Protein AF-A0A8C9B1U2-F1 (afdb_monomer_lite)

Radius of gyration: 25.76 Å; chains: 1; bounding box: 48×41×63 Å

InterPro domains:
  IPR001770 G-protein, gamma subunit [PR00321] (7-22)
  IPR001770 G-protein, gamma subunit [PR00321] (23-37)
  IPR001770 G-protein, gamma subunit [PR00321] (43-60)
  IPR001770 G-protein, gamma subunit [PTHR13809] (10-63)
  IPR015898 G-protein, gamma subunit-like domain [PF00631] (11-63)
  IPR015898 G-protein, gamma subunit-like domain [PS50058] (7-65)
  IPR015898 G-protein, gamma subunit-like domain [SM00224] (4-65)
  IPR015898 G-protein, gamma subunit-like domain [SM01224] (1-65)
  IPR015898 G-protein, gamma subunit-like domain [cd00068] (7-60)
  IPR036284 G-protein gamma-like domain superfamily [G3DSA:4.10.260.10] (5-64)
  IPR036284 G-protein gamma-like domain superfamily [SSF48670] (8-59)

Foldseek 3Di:
DDDDDDPVRVVVVVVVVVPDDDDDPVVVVVVVVVVCVVCQCVDCVNVPDDLVPDPPHDDPPDDDD

pLDDT: mean 88.32, std 12.13, range [49.69, 98.5]

Sequence (65 aa):
SRGPKSISAVVQQLQLEAGLNWVKVSQAAADLKQFCLQNALHDPLLTGVSLSTNLFRPQKVCSFS

Structure (mmCIF, N/CA/C/O backbone):
data_AF-A0A8C9B1U2-F1
#
_entry.id   AF-A0A8C9B1U2-F1
#
loop_
_atom_site.group_PDB
_atom_site.id
_atom_site.type_symbol
_atom_site.label_atom_id
_atom_site.label_alt_id
_atom_site.label_comp_id
_atom_site.label_asym_id
_atom_site.label_entity_id
_atom_site.label_seq_id
_atom_site.pdbx_PDB_ins_code
_atom_site.Cartn_x
_atom_site.Cartn_y
_atom_site.Cartn_z
_atom_site.occupancy
_atom_site.B_iso_or_equiv
_atom_site.auth_seq_id
_atom_site.auth_comp_id
_atom_site.auth_asym_id
_atom_site.auth_atom_id
_atom_site.pdbx_PDB_model_num
ATOM 1 N N . SER A 1 1 ? -5.440 -22.353 28.376 1.00 59.53 1 SER A N 1
ATOM 2 C CA . SER A 1 1 ? -6.497 -21.788 27.514 1.00 59.53 1 SER A CA 1
ATOM 3 C C . SER A 1 1 ? -6.694 -20.335 27.910 1.00 59.53 1 SER A C 1
ATOM 5 O O . SER A 1 1 ? -6.907 -20.087 29.091 1.00 59.53 1 SER A O 1
ATOM 7 N N . ARG A 1 2 ? -6.496 -19.364 27.008 1.00 71.75 2 ARG A N 1
ATOM 8 C CA . ARG A 1 2 ? -6.654 -17.940 27.354 1.00 71.75 2 ARG A CA 1
ATOM 9 C C . ARG A 1 2 ? -8.156 -17.659 27.470 1.00 71.75 2 ARG A C 1
ATOM 11 O O . ARG A 1 2 ? -8.861 -17.766 26.474 1.00 71.75 2 ARG A O 1
ATOM 18 N N . GLY A 1 3 ? -8.630 -17.379 28.684 1.00 78.88 3 GLY A N 1
ATOM 19 C CA . GLY A 1 3 ? -10.032 -17.046 28.946 1.00 78.88 3 GLY A CA 1
ATOM 20 C C . GLY A 1 3 ? -10.477 -15.760 28.234 1.00 78.88 3 GLY A C 1
ATOM 21 O O . GLY A 1 3 ? -9.631 -15.023 27.711 1.00 78.88 3 GLY A O 1
ATOM 22 N N . PRO A 1 4 ? -11.793 -15.484 28.193 1.00 82.38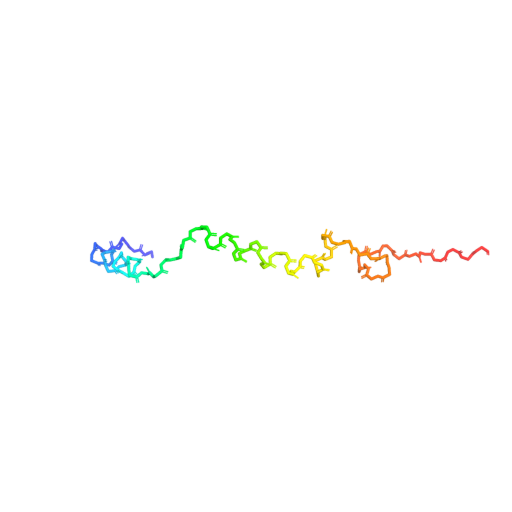 4 PRO A N 1
ATOM 23 C CA . PRO A 1 4 ? -12.320 -14.277 27.568 1.00 82.38 4 PRO A CA 1
ATOM 24 C C . PRO A 1 4 ? -11.709 -13.031 28.214 1.00 82.38 4 PRO A C 1
ATOM 26 O O . PRO A 1 4 ? -11.584 -12.941 29.437 1.00 82.38 4 PRO A O 1
ATOM 29 N N . LYS A 1 5 ? -11.298 -12.073 27.378 1.00 85.50 5 LYS A N 1
ATOM 30 C CA . LYS A 1 5 ? -10.771 -10.791 27.852 1.00 85.50 5 LYS A CA 1
ATOM 31 C C . LYS A 1 5 ? -11.877 -10.057 28.610 1.00 85.50 5 LYS A C 1
ATOM 33 O O . LYS A 1 5 ? -13.013 -10.008 28.141 1.00 85.50 5 LYS A O 1
ATOM 38 N N . SER A 1 6 ? -11.542 -9.472 29.759 1.00 94.12 6 SER A N 1
ATOM 39 C CA . SER A 1 6 ? -12.474 -8.593 30.461 1.00 94.12 6 SER A CA 1
ATOM 40 C C . SER A 1 6 ? -12.803 -7.381 29.590 1.00 94.12 6 SER A C 1
ATOM 42 O O . SER A 1 6 ? -11.981 -6.922 28.794 1.00 94.12 6 SER A O 1
ATOM 44 N N . ILE A 1 7 ? -13.994 -6.818 29.785 1.00 93.88 7 ILE A N 1
ATOM 45 C CA . ILE A 1 7 ? -14.413 -5.593 29.092 1.00 93.88 7 ILE A CA 1
ATOM 46 C C . ILE A 1 7 ? -13.408 -4.460 29.347 1.00 93.88 7 ILE A C 1
ATOM 48 O O . ILE A 1 7 ? -13.055 -3.739 28.421 1.00 93.88 7 ILE A O 1
ATOM 52 N N . SER A 1 8 ? -12.865 -4.352 30.565 1.00 95.31 8 SER A N 1
ATOM 53 C CA . SER A 1 8 ? -11.834 -3.360 30.898 1.00 95.31 8 SER A CA 1
ATOM 54 C C . SER A 1 8 ? -10.568 -3.502 30.047 1.00 95.31 8 SER A C 1
ATOM 56 O O . SER A 1 8 ? -10.043 -2.500 29.567 1.00 95.31 8 SER A O 1
ATOM 58 N N . ALA A 1 9 ? -10.111 -4.733 29.798 1.00 95.38 9 ALA A N 1
ATOM 59 C CA . ALA A 1 9 ? -8.953 -4.988 28.947 1.00 95.38 9 ALA A CA 1
ATOM 60 C C . ALA A 1 9 ? -9.233 -4.638 27.476 1.00 95.38 9 ALA A C 1
ATOM 62 O O . ALA A 1 9 ? -8.343 -4.168 26.772 1.00 95.38 9 ALA A O 1
ATOM 63 N N . VAL A 1 10 ? -10.470 -4.837 27.006 1.00 96.31 10 VAL A N 1
ATOM 64 C CA . VAL A 1 10 ? -10.885 -4.433 25.653 1.00 96.31 10 VAL A CA 1
ATOM 65 C C . V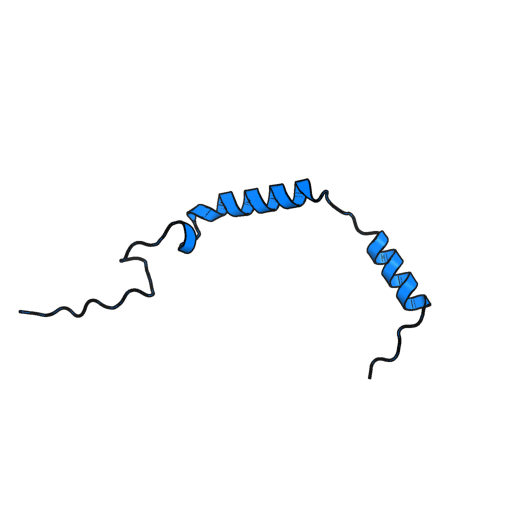AL A 1 10 ? -10.940 -2.908 25.528 1.00 96.31 10 VAL A C 1
ATOM 67 O O . VAL A 1 10 ? -10.433 -2.367 24.553 1.00 96.31 10 VAL A O 1
ATOM 70 N N . VAL A 1 11 ? -11.483 -2.201 26.523 1.00 97.19 11 VAL A N 1
ATOM 71 C CA . VAL A 1 11 ? -11.546 -0.728 26.519 1.00 97.19 11 VAL A CA 1
ATOM 72 C C . VAL A 1 11 ? -10.148 -0.110 26.489 1.00 97.19 11 VAL A C 1
ATOM 74 O O . VAL A 1 11 ? -9.903 0.787 25.687 1.00 97.19 11 VAL A O 1
ATOM 77 N N . GLN A 1 12 ? -9.218 -0.616 27.305 1.00 97.44 12 GLN A N 1
ATOM 78 C CA . GLN A 1 12 ? -7.827 -0.146 27.300 1.00 97.44 12 GLN A CA 1
ATOM 79 C C . GLN A 1 12 ? -7.153 -0.353 25.937 1.00 97.44 12 GLN A C 1
ATOM 81 O O . GLN A 1 12 ? -6.454 0.535 25.453 1.00 97.44 12 GLN A O 1
ATOM 86 N N . GLN A 1 13 ? -7.404 -1.494 25.288 1.00 96.88 13 GLN A N 1
ATOM 87 C CA . GLN A 1 13 ? -6.891 -1.766 23.946 1.00 96.88 13 GLN A CA 1
ATOM 88 C C . GLN A 1 13 ? -7.453 -0.784 22.907 1.00 96.88 13 GLN A C 1
ATOM 90 O O . GLN A 1 13 ? -6.701 -0.240 22.105 1.00 96.88 13 GLN A O 1
ATOM 95 N N . LEU A 1 14 ? -8.761 -0.520 22.941 1.00 97.38 14 LEU A N 1
ATOM 96 C CA . LEU A 1 14 ? -9.400 0.409 22.006 1.00 97.38 14 LEU A CA 1
ATOM 97 C C . LEU A 1 14 ? -8.897 1.846 22.182 1.00 97.38 14 LEU A C 1
ATOM 99 O O . LEU A 1 14 ? -8.710 2.551 21.196 1.00 97.38 14 LEU A O 1
ATOM 103 N N . GLN A 1 15 ? -8.647 2.278 23.420 1.00 97.81 15 GLN A N 1
ATOM 104 C CA . GLN A 1 15 ? -8.065 3.594 23.695 1.00 97.81 15 GLN A CA 1
ATOM 105 C C . GLN A 1 15 ? -6.661 3.733 23.094 1.00 97.81 15 GLN A C 1
ATOM 107 O O . GLN A 1 15 ? -6.340 4.783 22.539 1.00 97.81 15 GLN A O 1
ATOM 112 N N . LEU A 1 16 ? -5.846 2.674 23.159 1.00 96.62 16 LEU A N 1
ATOM 113 C CA . LEU A 1 16 ? -4.530 2.643 22.522 1.00 96.62 16 LEU A CA 1
ATOM 114 C C . LEU A 1 16 ? -4.641 2.741 20.992 1.00 96.62 16 LEU A C 1
ATOM 116 O O . LEU A 1 16 ? -3.945 3.546 20.381 1.00 96.62 16 LEU A O 1
ATOM 120 N N . GLU A 1 17 ? -5.523 1.951 20.377 1.00 95.94 17 GLU A N 1
ATOM 121 C CA . GLU A 1 17 ? -5.717 1.936 18.919 1.00 95.94 17 GLU A CA 1
ATOM 122 C C . GLU A 1 17 ? -6.296 3.257 18.389 1.00 95.94 17 GLU A C 1
ATOM 124 O O . GLU A 1 17 ? -5.882 3.742 17.335 1.00 95.94 17 GLU A O 1
ATOM 129 N N . ALA A 1 18 ? -7.204 3.883 19.142 1.00 96.56 18 ALA A N 1
ATOM 130 C CA . ALA A 1 18 ? -7.754 5.196 18.815 1.00 96.56 18 ALA A CA 1
ATOM 131 C C . ALA A 1 18 ? -6.708 6.321 18.914 1.00 96.56 18 ALA A C 1
ATOM 133 O O . ALA A 1 18 ? -6.842 7.337 18.235 1.00 96.56 18 ALA A O 1
ATOM 134 N N . GLY A 1 19 ? -5.668 6.142 19.736 1.00 96.50 19 GLY A N 1
ATOM 135 C CA . GLY A 1 19 ? -4.561 7.088 19.896 1.00 96.50 19 GLY A CA 1
ATOM 136 C C . GLY A 1 19 ? -3.479 7.002 18.813 1.00 96.50 19 GLY A C 1
ATOM 137 O O . GLY A 1 19 ? -2.488 7.729 18.891 1.00 96.50 19 GLY A O 1
ATOM 138 N N . LEU A 1 20 ? -3.624 6.119 17.820 1.00 96.25 20 LEU A N 1
ATOM 139 C CA . LEU A 1 20 ? -2.656 5.987 16.733 1.00 96.25 20 LEU A CA 1
ATOM 140 C C . LEU A 1 20 ? -2.734 7.175 15.765 1.00 96.25 20 LEU A C 1
ATOM 142 O O . LEU A 1 20 ? -3.810 7.636 15.387 1.00 96.25 20 LEU A O 1
ATOM 146 N N . ASN A 1 21 ? -1.568 7.636 15.313 1.00 96.19 21 ASN A N 1
ATOM 147 C CA . ASN A 1 21 ? -1.482 8.630 14.249 1.00 96.19 21 ASN A CA 1
ATOM 148 C C . ASN A 1 21 ? -1.603 7.938 12.892 1.00 96.19 21 ASN A C 1
ATOM 150 O O . ASN A 1 21 ? -0.726 7.174 12.490 1.00 96.19 21 ASN A O 1
ATOM 154 N N . TRP A 1 22 ? -2.688 8.228 12.182 1.00 94.31 22 TRP A N 1
ATOM 155 C CA . TRP A 1 22 ? -2.957 7.676 10.860 1.00 94.31 22 TRP A CA 1
ATOM 156 C C . TRP A 1 22 ? -2.460 8.614 9.763 1.00 94.31 22 TRP A C 1
ATOM 158 O O . TRP A 1 22 ? -2.581 9.836 9.858 1.00 94.31 22 TRP A O 1
ATOM 168 N N . VAL A 1 23 ? -1.956 8.034 8.677 1.00 97.12 23 VAL A N 1
ATOM 169 C CA . VAL A 1 23 ? -1.697 8.757 7.427 1.00 97.12 23 VAL A CA 1
ATOM 170 C C . VAL A 1 23 ? -2.872 8.578 6.468 1.00 97.12 23 VAL A C 1
ATOM 172 O O . VAL A 1 23 ? -3.611 7.595 6.540 1.00 97.12 23 VAL A O 1
ATOM 175 N N . LYS A 1 24 ? -3.055 9.521 5.538 1.00 98.12 24 LYS A N 1
ATOM 176 C CA . LYS A 1 24 ? -4.065 9.376 4.480 1.00 98.12 24 LYS A CA 1
ATOM 177 C C . LYS A 1 24 ? -3.728 8.166 3.611 1.00 98.12 24 LYS A C 1
ATOM 179 O O . LYS A 1 24 ? -2.579 7.997 3.211 1.00 98.12 24 LYS A O 1
ATOM 184 N N . VAL A 1 25 ? -4.743 7.396 3.222 1.00 98.25 25 VAL A N 1
ATOM 185 C CA . VAL A 1 25 ? -4.573 6.244 2.317 1.00 98.25 25 VAL A CA 1
ATOM 186 C C . VAL A 1 25 ? -3.897 6.660 1.008 1.00 98.25 25 VAL A C 1
ATOM 188 O O . VAL A 1 25 ? -3.010 5.966 0.524 1.00 98.25 25 VAL A O 1
ATOM 191 N N . SER A 1 26 ? -4.250 7.830 0.471 1.00 98.38 26 SER A N 1
ATOM 192 C CA . SER A 1 26 ? -3.616 8.375 -0.733 1.00 98.38 26 SER A CA 1
ATOM 193 C C . SER A 1 26 ? -2.117 8.632 -0.556 1.00 98.38 26 SER A C 1
ATOM 195 O O . SER A 1 26 ? -1.360 8.419 -1.496 1.00 98.38 26 SER A O 1
ATOM 197 N N . GLN A 1 27 ? -1.689 9.066 0.635 1.00 98.38 27 GLN A N 1
ATOM 198 C CA . GLN A 1 27 ? -0.278 9.289 0.948 1.00 98.38 27 GLN A CA 1
ATOM 199 C C . GLN A 1 27 ? 0.463 7.953 1.017 1.00 98.38 27 GLN A C 1
ATOM 201 O O . GLN A 1 27 ? 1.429 7.758 0.290 1.00 98.38 27 GLN A O 1
ATOM 206 N N . ALA A 1 28 ? -0.057 6.999 1.795 1.00 98.25 28 ALA A N 1
ATOM 207 C CA . ALA A 1 28 ? 0.531 5.666 1.902 1.00 98.25 28 ALA A CA 1
ATOM 208 C C . ALA A 1 28 ? 0.650 4.968 0.532 1.00 98.25 28 ALA A C 1
ATOM 210 O O . ALA A 1 28 ? 1.664 4.341 0.234 1.00 98.25 28 ALA A O 1
ATOM 211 N N . ALA A 1 29 ? -0.362 5.113 -0.330 1.00 98.44 29 ALA A N 1
ATOM 212 C CA . ALA A 1 29 ? -0.333 4.577 -1.688 1.00 98.44 29 ALA A CA 1
ATOM 213 C C . ALA A 1 29 ? 0.720 5.265 -2.576 1.00 98.44 29 ALA A C 1
ATOM 215 O O . ALA A 1 29 ? 1.382 4.593 -3.369 1.00 98.44 29 ALA A O 1
ATOM 216 N N . ALA A 1 30 ? 0.889 6.586 -2.451 1.00 98.50 30 ALA A N 1
ATOM 217 C CA . ALA A 1 30 ? 1.905 7.330 -3.192 1.00 98.50 30 ALA A CA 1
ATOM 218 C C . ALA A 1 30 ? 3.321 6.919 -2.766 1.00 98.50 30 ALA A C 1
ATOM 220 O O . ALA A 1 30 ? 4.160 6.653 -3.627 1.00 98.50 30 ALA A O 1
ATOM 221 N N . ASP A 1 31 ? 3.550 6.788 -1.460 1.00 98.38 31 ASP A N 1
ATOM 222 C CA . ASP A 1 31 ? 4.834 6.369 -0.896 1.00 98.38 31 ASP A CA 1
ATOM 223 C C . ASP A 1 31 ? 5.189 4.944 -1.333 1.00 98.38 31 ASP A C 1
ATOM 225 O O . ASP A 1 31 ? 6.301 4.695 -1.804 1.00 98.38 31 ASP A O 1
ATOM 229 N N . LEU A 1 32 ? 4.218 4.024 -1.279 1.00 98.44 32 LEU A N 1
ATOM 230 C CA . LEU A 1 32 ? 4.397 2.653 -1.756 1.00 98.44 32 LEU A CA 1
ATOM 231 C C . LEU A 1 32 ? 4.729 2.614 -3.252 1.00 98.44 32 LEU A C 1
ATOM 233 O O . LEU A 1 32 ? 5.677 1.945 -3.661 1.00 98.44 32 LEU A O 1
ATOM 237 N N . LYS A 1 33 ? 3.987 3.362 -4.079 1.00 97.88 33 LYS A N 1
ATOM 238 C CA . LYS A 1 33 ? 4.261 3.459 -5.518 1.00 97.88 33 LYS A CA 1
ATOM 239 C C . LYS A 1 33 ? 5.670 3.987 -5.772 1.00 97.88 33 LYS A C 1
ATOM 241 O O . LYS A 1 33 ? 6.378 3.449 -6.621 1.00 97.88 33 LYS A O 1
ATOM 246 N N . GLN A 1 34 ? 6.075 5.036 -5.062 1.00 98.50 34 GLN A N 1
ATOM 247 C CA . GLN A 1 34 ? 7.391 5.636 -5.232 1.00 98.50 34 GLN A CA 1
ATOM 248 C C . GLN A 1 34 ? 8.506 4.659 -4.857 1.00 98.50 34 GLN A C 1
ATOM 250 O O . GLN A 1 34 ? 9.464 4.522 -5.615 1.00 98.50 34 GLN A O 1
ATOM 255 N N . PHE A 1 35 ? 8.344 3.925 -3.754 1.00 98.06 35 PHE A N 1
ATOM 256 C CA . PHE A 1 35 ? 9.264 2.859 -3.373 1.00 98.06 35 PHE A CA 1
ATOM 257 C C . PHE A 1 35 ? 9.394 1.805 -4.481 1.00 98.06 35 PHE A C 1
ATOM 259 O O . PHE A 1 35 ? 10.509 1.467 -4.881 1.00 98.06 35 PHE A O 1
ATOM 266 N N . CYS A 1 36 ? 8.276 1.322 -5.029 1.00 97.62 36 CYS A N 1
ATOM 267 C CA . CYS A 1 36 ? 8.307 0.350 -6.121 1.00 97.62 36 CYS A CA 1
ATOM 268 C C . CYS A 1 36 ? 9.032 0.899 -7.358 1.00 97.62 36 CYS A C 1
ATOM 270 O O . CYS A 1 36 ? 9.864 0.203 -7.924 1.00 97.62 36 CYS A O 1
ATOM 272 N N . LEU A 1 37 ? 8.770 2.148 -7.759 1.00 96.38 37 LEU A N 1
ATOM 273 C CA . LEU A 1 37 ? 9.417 2.761 -8.926 1.00 96.38 37 LEU A CA 1
ATOM 274 C C . LEU A 1 37 ? 10.931 2.922 -8.751 1.00 96.38 37 LEU A C 1
ATOM 276 O O . LEU A 1 37 ? 11.680 2.670 -9.690 1.00 96.38 37 LEU A O 1
ATOM 280 N N . GLN A 1 38 ? 11.382 3.307 -7.557 1.00 97.00 38 GLN A N 1
ATOM 281 C CA . GLN A 1 38 ? 12.809 3.448 -7.253 1.00 97.00 38 GLN A CA 1
ATOM 282 C C . GLN A 1 38 ? 13.546 2.105 -7.311 1.00 97.00 38 GLN A C 1
ATOM 284 O O . GLN A 1 38 ? 14.694 2.051 -7.744 1.00 97.00 38 GLN A O 1
ATOM 289 N N . ASN A 1 39 ? 12.883 1.021 -6.908 1.00 95.88 39 ASN A N 1
ATOM 290 C CA . ASN A 1 39 ? 13.486 -0.309 -6.852 1.00 95.88 39 ASN A CA 1
ATOM 291 C C . ASN A 1 39 ? 13.222 -1.154 -8.103 1.00 95.88 39 ASN A C 1
ATOM 293 O O . ASN A 1 39 ? 13.861 -2.188 -8.272 1.00 95.88 39 ASN A O 1
ATOM 297 N N . ALA A 1 40 ? 12.334 -0.718 -9.002 1.00 94.44 40 ALA A N 1
ATOM 298 C CA . ALA A 1 40 ? 11.929 -1.494 -10.173 1.00 94.44 40 ALA A CA 1
ATOM 299 C C . ALA A 1 40 ? 13.119 -1.902 -11.051 1.00 94.44 40 ALA A C 1
ATOM 301 O O . ALA A 1 40 ? 13.160 -3.027 -11.535 1.00 94.44 40 ALA A O 1
ATOM 302 N N . LEU A 1 41 ? 14.110 -1.017 -11.214 1.00 90.56 41 LEU A N 1
ATOM 303 C CA . LEU A 1 41 ? 15.310 -1.302 -12.009 1.00 90.56 41 LEU A CA 1
ATOM 304 C C . LEU A 1 41 ? 16.245 -2.331 -11.362 1.00 90.56 41 LEU A C 1
ATOM 306 O O . LEU A 1 41 ? 17.059 -2.943 -12.048 1.00 90.56 41 LEU A O 1
ATOM 310 N N . HIS A 1 42 ? 16.139 -2.508 -10.047 1.00 90.25 42 HIS A N 1
ATOM 311 C CA . HIS A 1 42 ? 16.924 -3.473 -9.287 1.00 90.25 42 HIS A CA 1
ATOM 312 C C . HIS A 1 42 ? 16.204 -4.806 -9.106 1.00 90.25 42 HIS A C 1
ATOM 314 O O . HIS A 1 42 ? 16.819 -5.737 -8.594 1.00 90.25 42 HIS A O 1
ATOM 320 N N . ASP A 1 43 ? 14.939 -4.908 -9.519 1.00 92.56 43 ASP A N 1
ATOM 321 C CA . ASP A 1 43 ? 14.177 -6.146 -9.479 1.00 92.56 43 ASP A CA 1
ATOM 322 C C . ASP A 1 43 ? 14.466 -6.983 -10.745 1.00 92.56 43 ASP A C 1
ATOM 324 O O . ASP A 1 43 ? 14.040 -6.615 -11.851 1.00 92.56 43 ASP A O 1
ATOM 328 N N . PRO A 1 44 ? 15.171 -8.126 -10.613 1.00 90.12 44 PRO A N 1
ATOM 329 C CA . PRO A 1 44 ? 15.497 -9.017 -11.725 1.00 90.12 44 PRO A CA 1
ATOM 330 C C . PRO A 1 44 ? 14.265 -9.612 -12.416 1.00 90.12 44 PRO A C 1
ATOM 332 O O . PRO A 1 44 ? 14.343 -10.016 -13.575 1.00 90.12 44 PRO A O 1
ATOM 335 N N . LEU A 1 45 ? 13.134 -9.698 -11.709 1.00 90.44 45 LEU A N 1
ATOM 336 C CA . LEU A 1 45 ? 11.882 -10.232 -12.241 1.00 90.44 45 LEU A CA 1
ATOM 337 C C . LEU A 1 45 ? 11.145 -9.202 -13.098 1.00 90.44 45 LEU A C 1
ATOM 339 O O . LEU A 1 45 ? 10.377 -9.585 -13.977 1.00 90.44 45 LEU A O 1
ATOM 343 N N . LEU A 1 46 ? 11.392 -7.910 -12.866 1.00 91.69 46 LEU A N 1
ATOM 344 C CA . LEU A 1 46 ? 10.801 -6.821 -13.644 1.00 91.69 46 LEU A CA 1
ATOM 345 C C . LEU A 1 46 ? 11.684 -6.401 -14.819 1.00 91.69 46 LEU A C 1
ATOM 347 O O . LEU A 1 46 ? 11.177 -6.161 -15.911 1.00 91.69 46 LEU A O 1
ATOM 351 N N . THR A 1 47 ? 12.999 -6.318 -14.615 1.00 90.81 47 THR A N 1
ATOM 352 C CA . THR A 1 47 ? 13.950 -5.909 -15.667 1.00 90.81 47 THR A CA 1
ATOM 353 C C . THR A 1 47 ? 14.458 -7.066 -16.518 1.00 90.81 47 THR A C 1
ATOM 355 O O . THR A 1 47 ? 15.009 -6.849 -17.599 1.00 90.81 47 THR A O 1
ATOM 358 N N . GLY A 1 48 ? 14.249 -8.299 -16.057 1.00 85.38 48 GLY A N 1
ATOM 359 C CA . GLY A 1 48 ? 14.902 -9.467 -16.616 1.00 85.38 48 GLY A CA 1
ATOM 360 C C . GLY A 1 48 ? 16.388 -9.507 -16.257 1.00 85.38 48 GLY A C 1
ATOM 361 O O . GLY A 1 48 ? 17.000 -8.537 -15.815 1.00 85.38 48 GLY A O 1
ATOM 362 N N . VAL A 1 49 ? 16.997 -10.668 -16.463 1.00 86.12 49 VAL A N 1
ATOM 363 C CA . VAL A 1 49 ? 18.433 -10.874 -16.251 1.00 86.12 49 VAL A CA 1
ATOM 364 C C . VAL A 1 49 ? 19.071 -11.401 -17.514 1.00 86.12 49 VAL A C 1
ATOM 366 O O . VAL A 1 49 ? 18.473 -12.183 -18.256 1.00 86.12 49 VAL A O 1
ATOM 369 N N . SER A 1 50 ? 20.315 -10.995 -17.753 1.00 82.31 50 SER A N 1
ATOM 370 C CA . SER A 1 50 ? 21.095 -11.591 -18.823 1.00 82.31 50 SER A CA 1
ATOM 371 C C . SER A 1 50 ? 21.367 -13.062 -18.504 1.00 82.31 50 SER A C 1
ATOM 373 O O . SER A 1 50 ? 21.425 -13.489 -17.347 1.00 82.31 50 SER A O 1
ATOM 375 N N . LEU A 1 51 ? 21.565 -13.864 -19.550 1.00 73.31 51 LEU A N 1
ATOM 376 C CA . LEU A 1 51 ? 21.860 -15.284 -19.379 1.00 73.31 51 LEU A CA 1
ATOM 377 C C . LEU A 1 51 ? 23.121 -15.516 -18.542 1.00 73.31 51 LEU A C 1
ATOM 379 O O . LEU A 1 51 ? 23.201 -16.541 -17.890 1.00 73.31 51 LEU A O 1
ATOM 383 N N . SER A 1 52 ? 24.098 -14.605 -18.539 1.00 77.56 52 SER A N 1
ATOM 384 C CA . SER A 1 52 ? 25.331 -14.762 -17.761 1.00 77.56 52 SER A CA 1
ATOM 385 C C . SER A 1 52 ? 25.152 -14.464 -16.270 1.00 77.56 52 SER A C 1
ATOM 387 O O . SER A 1 52 ? 25.834 -15.089 -15.457 1.00 77.56 52 SER A O 1
ATOM 389 N N . THR A 1 53 ? 24.237 -13.561 -15.900 1.00 81.44 53 THR A N 1
ATOM 390 C CA . THR A 1 53 ? 23.970 -13.196 -14.497 1.00 81.44 53 THR A CA 1
ATOM 391 C C . THR A 1 53 ? 22.837 -14.007 -13.871 1.00 81.44 53 THR A C 1
ATOM 393 O O . THR A 1 53 ? 22.725 -14.050 -12.648 1.00 81.44 53 THR A O 1
ATOM 396 N N . ASN A 1 54 ? 22.031 -14.706 -14.677 1.00 83.81 54 ASN A N 1
ATOM 397 C CA . ASN A 1 54 ? 20.991 -15.596 -14.174 1.00 83.81 54 ASN A CA 1
ATOM 398 C C . ASN A 1 54 ? 21.596 -16.837 -13.482 1.00 83.81 54 ASN A C 1
AT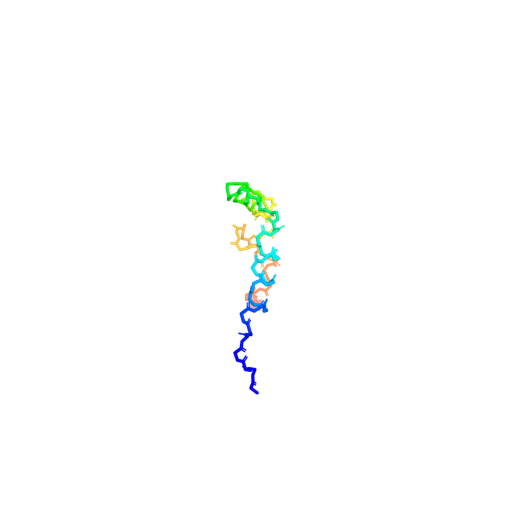OM 400 O O . ASN A 1 54 ? 22.289 -17.649 -14.107 1.00 83.81 5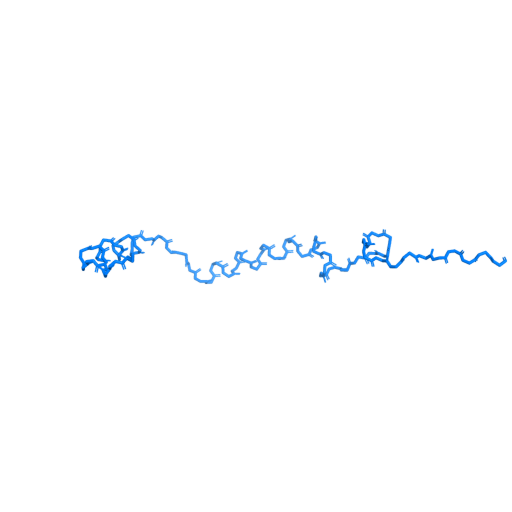4 ASN A O 1
ATOM 404 N N . LEU A 1 55 ? 21.304 -17.002 -12.188 1.00 82.31 55 LEU A N 1
ATOM 405 C CA . LEU A 1 55 ? 21.755 -18.134 -11.369 1.00 82.31 55 LEU A CA 1
ATOM 406 C C . LEU A 1 55 ? 20.966 -19.427 -11.629 1.00 82.31 55 LEU A C 1
ATOM 408 O O . LEU A 1 55 ? 21.467 -20.508 -11.341 1.00 82.31 55 LEU A O 1
ATOM 412 N N . PHE A 1 56 ? 19.777 -19.333 -12.225 1.00 85.56 56 PHE A N 1
ATOM 413 C CA . PHE A 1 56 ? 18.939 -20.479 -12.597 1.00 85.56 56 PHE A CA 1
ATOM 414 C C . PHE A 1 56 ? 19.167 -20.952 -14.037 1.00 85.56 56 PHE A C 1
ATOM 416 O O . PHE A 1 56 ? 18.432 -21.804 -14.537 1.00 85.56 56 PHE A O 1
ATOM 423 N N . ARG A 1 57 ? 20.158 -20.391 -14.741 1.00 80.00 57 ARG A N 1
ATOM 424 C CA . ARG A 1 57 ? 20.436 -20.787 -16.123 1.00 80.00 57 ARG A CA 1
ATOM 425 C C . ARG A 1 57 ? 20.839 -22.270 -16.189 1.00 80.00 57 ARG A C 1
ATOM 427 O O . ARG A 1 57 ? 21.687 -22.699 -15.403 1.00 80.00 57 ARG A O 1
ATOM 434 N N . PRO A 1 58 ? 20.324 -23.042 -17.159 1.00 75.06 58 PRO A N 1
ATOM 435 C CA . PRO A 1 58 ? 20.871 -24.360 -17.454 1.00 75.06 58 PRO A CA 1
ATOM 436 C C . PRO A 1 58 ? 22.358 -24.244 -17.808 1.00 75.06 58 PRO A C 1
ATOM 438 O O . PRO A 1 58 ? 22.755 -23.345 -18.560 1.00 75.06 58 PRO A O 1
ATOM 441 N N . GLN A 1 59 ? 23.197 -25.140 -17.282 1.00 73.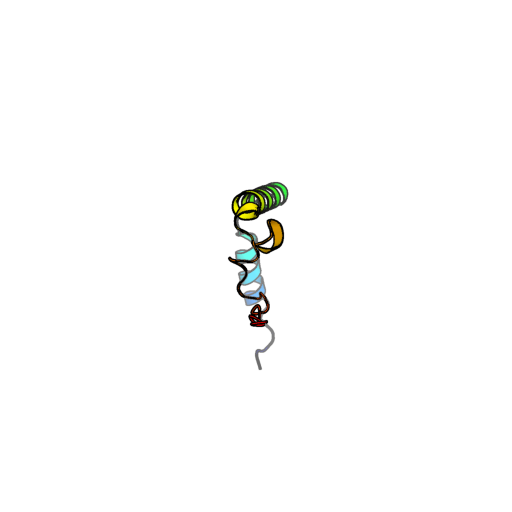88 59 GLN A N 1
ATOM 442 C CA . GLN A 1 59 ? 24.590 -25.206 -17.716 1.00 73.88 59 GLN A CA 1
ATOM 443 C C . GLN A 1 59 ? 24.623 -25.607 -19.192 1.00 73.88 59 GLN A C 1
ATOM 445 O O . GLN A 1 59 ? 24.047 -26.624 -19.580 1.00 73.88 59 GLN A O 1
ATOM 450 N N . LYS A 1 60 ? 25.298 -24.810 -20.028 1.00 68.25 60 LYS A N 1
ATOM 451 C CA . LYS A 1 60 ? 25.625 -25.245 -21.386 1.00 68.25 60 LYS A CA 1
ATOM 452 C C . LYS A 1 60 ? 26.610 -26.403 -21.262 1.00 68.25 60 LYS A C 1
ATOM 454 O O . LYS A 1 60 ? 27.775 -26.183 -20.942 1.00 68.25 60 LYS A O 1
ATOM 459 N N . VAL A 1 61 ? 26.142 -27.624 -21.501 1.00 66.81 61 VAL A N 1
ATOM 460 C CA . VAL A 1 61 ? 27.030 -28.750 -21.793 1.00 66.81 61 VAL A CA 1
ATOM 461 C C . VAL A 1 61 ? 27.774 -28.403 -23.078 1.00 66.81 61 VAL A C 1
ATOM 463 O O . VAL A 1 61 ? 27.163 -28.198 -24.125 1.00 66.81 61 VAL A O 1
ATOM 466 N N . CYS A 1 62 ? 29.091 -28.241 -22.975 1.00 63.28 62 CYS A N 1
ATOM 467 C CA . CYS A 1 62 ? 29.943 -28.020 -24.132 1.00 63.28 62 CYS A CA 1
ATOM 468 C C . CYS A 1 62 ? 30.053 -29.358 -24.874 1.00 63.28 62 CYS A C 1
ATOM 470 O O . CYS A 1 62 ? 30.743 -30.266 -24.412 1.00 63.28 62 CYS A O 1
ATOM 472 N N . SER A 1 63 ? 29.330 -29.514 -25.982 1.00 63.22 63 SER A N 1
ATOM 473 C CA . SER A 1 63 ? 29.562 -30.622 -26.907 1.00 63.22 63 SER A CA 1
ATOM 474 C C . SER A 1 63 ? 30.814 -30.297 -27.715 1.00 63.22 63 SER A C 1
ATOM 476 O O . SER A 1 63 ? 30.777 -29.431 -28.586 1.00 63.22 63 SER A O 1
ATOM 478 N N . PHE A 1 64 ? 31.927 -30.958 -27.400 1.00 55.94 64 PHE A N 1
ATOM 479 C CA . PHE A 1 64 ? 33.089 -30.992 -28.283 1.00 55.94 64 PHE A CA 1
ATOM 480 C C . PHE A 1 64 ? 32.751 -31.920 -29.456 1.00 55.94 64 PHE A C 1
ATOM 482 O O . PHE A 1 64 ? 32.618 -33.128 -29.261 1.0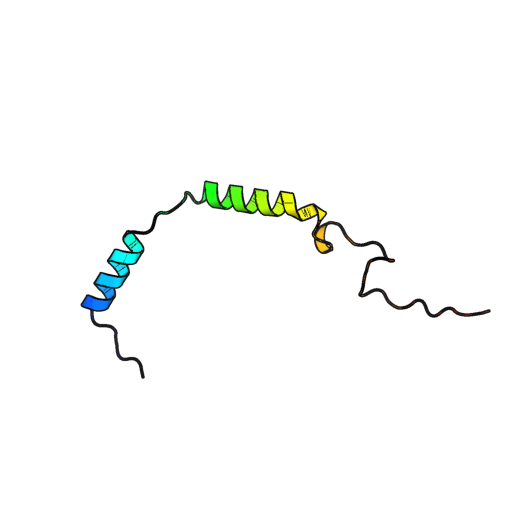0 55.94 64 PHE A O 1
ATOM 489 N N . SER A 1 65 ? 32.544 -31.341 -30.637 1.00 49.69 65 SER A N 1
ATOM 490 C CA . SER A 1 65 ? 32.593 -32.045 -31.925 1.00 49.69 65 SER A CA 1
ATOM 491 C C . SER A 1 65 ? 33.969 -31.877 -32.542 1.00 49.69 65 SER A C 1
ATOM 493 O O . SER A 1 65 ? 34.419 -30.706 -32.551 1.00 49.69 65 SER A O 1
#

Secondary structure (DSSP, 8-state):
--PPPPHHHHHHHHHHHHT--PPPHHHHHHHHHHHHHHHGGG-HHHH---TTT-TTPPP------

Organism: Prolemur simus (NCBI:txid1328070)